Protein AF-A0A2G6DKZ5-F1 (afdb_monomer_lite)

Sequence (101 aa):
MQGDRVQFHYYRLWWPGNGTVFLGHGISQQTYQTERQYKNFDLAATLFQTPYNVPIPRSIWNHLGLWWVNKPAPINQWWIGLPSFLPVLIVLLFIYYLRCT

Radius of gyration: 17.28 Å; chains: 1; bounding box: 50×38×37 Å

pLDDT: mean 80.71, std 11.54, range [43.66, 97.31]

Foldseek 3Di:
DPFDWDWDKDWAWEDQPLQKIKTKIKIDTDRDDPPDDDDDDDPVCRHPPHDPDDDDDDDPCVNQQFDWDADDPDIGMTMTIDGPVVVVVVVVVVVVVVVVD

Secondary structure (DSSP, 8-state):
--PPEEEEEEEEEE--SSSEEEEEEEEEEEE--TT--PPP--HHHHHSPPPS-PPPP-SHHHHTT-EEEEE-TTS-EEEEEEETHHHHHHHHHHHHHHHH-

Structure (mmCIF, N/CA/C/O backbone):
data_AF-A0A2G6DKZ5-F1
#
_entry.id   AF-A0A2G6DKZ5-F1
#
loop_
_atom_site.group_PDB
_atom_site.id
_atom_site.type_symbol
_atom_site.label_atom_id
_atom_site.label_alt_id
_atom_site.label_comp_id
_atom_site.label_asym_id
_atom_site.label_entity_id
_atom_site.label_seq_id
_atom_site.pdbx_PDB_ins_code
_atom_site.Cartn_x
_atom_site.Cartn_y
_atom_site.Cartn_z
_atom_site.occupancy
_atom_site.B_iso_or_equiv
_atom_site.auth_seq_id
_atom_site.auth_comp_id
_atom_site.auth_asym_id
_atom_site.auth_atom_id
_atom_site.pdbx_PDB_model_num
ATOM 1 N N . MET A 1 1 ? -33.880 -1.479 18.261 1.00 43.66 1 MET A N 1
ATOM 2 C CA . MET A 1 1 ? -32.772 -2.450 18.161 1.00 43.66 1 MET A CA 1
ATOM 3 C C . MET A 1 1 ? -31.504 -1.650 17.913 1.00 43.66 1 MET A C 1
ATOM 5 O O . MET A 1 1 ? -31.399 -1.021 16.868 1.00 43.66 1 MET A O 1
ATOM 9 N N . GLN A 1 2 ? -30.624 -1.534 18.911 1.00 44.44 2 GLN A N 1
ATOM 10 C CA . GLN A 1 2 ? -29.299 -0.934 18.724 1.00 44.44 2 GLN A CA 1
ATOM 11 C C . GLN A 1 2 ? -28.543 -1.841 17.754 1.00 44.44 2 GLN A C 1
ATOM 13 O O . GLN A 1 2 ? -28.263 -2.981 18.089 1.00 44.44 2 GLN A O 1
ATOM 18 N N . GLY A 1 3 ? -28.355 -1.379 16.517 1.00 55.69 3 GLY A N 1
ATOM 19 C CA . GLY A 1 3 ? -27.752 -2.185 15.460 1.00 55.69 3 GLY A CA 1
ATOM 20 C C . GLY A 1 3 ? -26.331 -2.579 15.840 1.00 55.69 3 GLY A C 1
ATOM 21 O O . GLY A 1 3 ? -25.499 -1.702 16.091 1.00 55.69 3 GLY A O 1
ATOM 22 N N . ASP A 1 4 ? -26.074 -3.882 15.882 1.00 72.69 4 ASP A N 1
ATOM 23 C CA . ASP A 1 4 ? -24.755 -4.422 16.178 1.00 72.69 4 ASP A CA 1
ATOM 24 C C . ASP A 1 4 ? -23.730 -3.837 15.197 1.00 72.69 4 ASP A C 1
ATOM 26 O O . ASP A 1 4 ? -23.892 -3.873 13.972 1.00 72.69 4 ASP A O 1
ATOM 30 N N . ARG A 1 5 ? -22.679 -3.217 15.740 1.00 72.94 5 ARG A N 1
ATOM 31 C CA . ARG A 1 5 ? -21.543 -2.737 14.949 1.00 72.94 5 ARG A CA 1
ATOM 32 C C . ARG A 1 5 ? -20.561 -3.883 14.803 1.00 72.94 5 ARG A C 1
ATOM 34 O O . ARG A 1 5 ? -20.025 -4.366 15.796 1.00 72.94 5 ARG A O 1
ATOM 41 N N . VAL A 1 6 ? -20.283 -4.270 13.567 1.00 77.19 6 VAL A N 1
ATOM 42 C CA . VAL A 1 6 ? -19.259 -5.268 13.259 1.00 77.19 6 VAL A CA 1
ATOM 43 C C . VAL A 1 6 ? -17.957 -4.582 12.865 1.00 77.19 6 VAL A C 1
ATOM 45 O O . VAL A 1 6 ? -17.948 -3.530 12.216 1.00 77.19 6 VAL A O 1
ATOM 48 N N . GLN A 1 7 ? -16.839 -5.174 13.282 1.00 82.00 7 GLN A N 1
ATOM 49 C CA . GLN A 1 7 ? -15.509 -4.763 12.847 1.00 82.00 7 GLN A CA 1
ATOM 50 C C . GLN A 1 7 ? -15.188 -5.469 11.532 1.00 82.00 7 GLN A C 1
ATOM 52 O O . GLN A 1 7 ? -15.043 -6.688 11.488 1.00 82.00 7 GLN A O 1
ATOM 57 N N . PHE A 1 8 ? -15.095 -4.703 10.449 1.00 77.94 8 PHE A N 1
ATOM 58 C CA . PHE A 1 8 ? -14.703 -5.223 9.147 1.00 77.94 8 PHE A CA 1
ATOM 59 C C . PHE A 1 8 ? -13.206 -5.007 8.942 1.00 77.94 8 PHE A C 1
ATOM 61 O O . PHE A 1 8 ? -12.746 -3.870 8.811 1.00 77.94 8 PHE A O 1
ATOM 68 N N . HIS A 1 9 ? -12.463 -6.109 8.921 1.00 83.50 9 HIS A N 1
ATOM 69 C CA . HIS A 1 9 ? -11.036 -6.133 8.631 1.00 83.50 9 HIS A CA 1
ATOM 70 C C . HIS A 1 9 ? -10.825 -6.289 7.130 1.00 83.50 9 HIS A C 1
ATOM 72 O O . HIS A 1 9 ? -11.447 -7.143 6.500 1.00 83.50 9 HIS A O 1
ATOM 78 N N . TYR A 1 10 ? -9.933 -5.491 6.552 1.00 80.06 10 TYR A N 1
ATOM 79 C CA . TYR A 1 10 ? -9.589 -5.623 5.143 1.00 80.06 10 TYR A CA 1
ATOM 80 C C . TYR A 1 10 ? -8.102 -5.428 4.901 1.00 80.06 10 TYR A C 1
ATOM 82 O O . TYR A 1 10 ? -7.449 -4.608 5.545 1.00 80.06 10 TYR A O 1
ATOM 90 N N . TYR A 1 11 ? -7.609 -6.149 3.900 1.00 83.75 11 TYR A N 1
ATOM 91 C CA . TYR A 1 11 ? -6.303 -5.951 3.289 1.00 83.75 11 TYR A CA 1
ATOM 92 C C . TYR A 1 11 ? -6.520 -5.380 1.897 1.00 83.75 11 TYR A C 1
ATOM 94 O O . TYR A 1 11 ? -7.418 -5.816 1.173 1.00 83.75 11 TYR A O 1
ATOM 102 N N . ARG A 1 12 ? -5.735 -4.373 1.527 1.00 79.81 12 ARG A N 1
ATOM 103 C CA . ARG A 1 12 ? -5.910 -3.694 0.249 1.00 79.81 12 ARG A CA 1
ATOM 104 C C . ARG A 1 12 ? -4.566 -3.325 -0.358 1.00 79.81 12 ARG A C 1
ATOM 106 O O . ARG A 1 12 ? -3.691 -2.789 0.320 1.00 79.81 12 ARG A O 1
ATOM 113 N N . LEU A 1 13 ? -4.461 -3.574 -1.658 1.00 83.62 13 LEU A N 1
ATOM 114 C CA . LEU A 1 13 ? -3.474 -2.950 -2.524 1.00 83.62 13 LEU A CA 1
ATOM 115 C C . LEU A 1 13 ? -4.114 -1.718 -3.158 1.00 83.62 13 LEU A C 1
ATOM 117 O O . LEU A 1 13 ? -5.272 -1.750 -3.562 1.00 83.62 13 LEU A O 1
ATOM 121 N N . TRP A 1 14 ? -3.391 -0.614 -3.210 1.00 81.12 14 TRP A N 1
ATOM 122 C CA . TRP A 1 14 ? -3.935 0.652 -3.657 1.00 81.12 14 TRP A CA 1
ATOM 123 C C . TRP A 1 14 ? -2.902 1.433 -4.467 1.00 81.12 14 TRP A C 1
ATOM 125 O O . TRP A 1 14 ? -1.818 1.730 -3.978 1.00 81.12 14 TRP A O 1
ATOM 135 N N . TRP A 1 15 ? -3.242 1.793 -5.705 1.00 85.00 15 TRP A N 1
ATOM 136 C CA . TRP A 1 15 ? -2.351 2.534 -6.597 1.00 85.00 15 TRP A CA 1
ATOM 137 C C . TRP A 1 15 ? -2.967 3.886 -7.001 1.00 85.00 15 TRP A C 1
ATOM 139 O O . TRP A 1 15 ? -3.692 3.971 -7.986 1.00 85.00 15 TRP A O 1
ATOM 149 N N . PRO A 1 16 ? -2.693 4.975 -6.260 1.00 77.50 16 PRO A N 1
ATOM 150 C CA . PRO A 1 16 ? -3.292 6.290 -6.516 1.00 77.50 16 PRO A CA 1
ATOM 151 C C . PRO A 1 16 ? -2.734 7.049 -7.733 1.00 77.50 16 PRO A C 1
ATOM 153 O O . PRO A 1 16 ? -3.105 8.200 -7.937 1.00 77.50 16 PRO A O 1
ATOM 156 N N . GLY A 1 17 ? -1.815 6.466 -8.508 1.00 76.94 17 GLY A N 1
ATOM 157 C CA . GLY A 1 17 ? -1.212 7.126 -9.674 1.00 76.94 17 GLY A CA 1
ATOM 158 C C . GLY A 1 17 ? -0.165 8.206 -9.360 1.00 76.94 17 GLY A C 1
ATOM 159 O O . GLY A 1 17 ? 0.325 8.853 -10.275 1.00 76.94 17 GLY A O 1
ATOM 160 N N . ASN A 1 18 ? 0.239 8.387 -8.098 1.00 77.50 18 ASN A N 1
ATOM 161 C CA . ASN A 1 18 ? 1.260 9.367 -7.687 1.00 77.50 18 ASN A CA 1
ATOM 162 C C . ASN A 1 18 ? 2.697 8.800 -7.671 1.00 77.50 18 ASN A C 1
ATOM 164 O O . ASN A 1 18 ? 3.550 9.295 -6.939 1.00 77.50 18 ASN A O 1
ATOM 168 N N . GLY A 1 19 ? 2.951 7.725 -8.423 1.00 83.12 19 GLY A N 1
ATOM 169 C CA . GLY A 1 19 ? 4.239 7.025 -8.424 1.00 83.12 19 GLY A CA 1
ATOM 170 C C . GLY A 1 19 ? 4.428 6.004 -7.294 1.00 83.12 19 GLY A C 1
ATOM 171 O O . GLY A 1 19 ? 5.451 5.320 -7.285 1.00 83.12 19 GLY A O 1
ATOM 172 N N . THR A 1 20 ? 3.442 5.822 -6.412 1.00 88.31 20 THR A N 1
ATOM 173 C CA . THR A 1 20 ? 3.474 4.865 -5.292 1.00 88.31 20 THR A CA 1
ATOM 174 C C . THR A 1 20 ? 2.418 3.777 -5.445 1.00 88.31 20 THR A C 1
ATOM 176 O O . THR A 1 20 ? 1.293 4.054 -5.859 1.00 88.31 20 THR A O 1
ATOM 179 N N . VAL A 1 21 ? 2.742 2.559 -5.017 1.00 89.44 21 VAL A N 1
ATOM 180 C CA . VAL A 1 21 ? 1.778 1.495 -4.716 1.00 89.44 21 VAL A CA 1
ATOM 181 C C . VAL A 1 21 ? 1.733 1.298 -3.207 1.00 89.44 21 VAL A C 1
ATOM 183 O O . VAL A 1 21 ? 2.756 1.069 -2.571 1.00 89.44 21 VAL A O 1
ATOM 186 N N . PHE A 1 22 ? 0.544 1.390 -2.629 1.00 87.69 22 PHE A N 1
ATOM 187 C CA . PHE A 1 22 ? 0.294 1.170 -1.215 1.00 87.69 22 PHE A CA 1
ATOM 188 C C . PHE A 1 22 ? -0.211 -0.245 -0.967 1.00 87.69 22 PHE A C 1
ATOM 190 O O . PHE A 1 22 ? -1.113 -0.727 -1.648 1.00 87.69 22 PHE A O 1
ATOM 197 N N . LEU A 1 23 ? 0.321 -0.881 0.065 1.00 88.75 23 LEU A N 1
ATOM 198 C CA . LEU A 1 23 ? -0.199 -2.113 0.632 1.00 88.75 23 LEU A CA 1
ATOM 199 C C . LEU A 1 23 ? -0.537 -1.845 2.093 1.00 88.75 23 LEU A C 1
ATOM 201 O O . LEU A 1 23 ? 0.274 -1.275 2.823 1.00 88.75 23 LEU A O 1
ATOM 205 N N . GLY A 1 24 ? -1.730 -2.220 2.530 1.00 88.56 24 GLY A N 1
ATOM 206 C CA . GLY A 1 24 ? -2.130 -1.934 3.897 1.00 88.56 24 GLY A CA 1
ATOM 207 C C . GLY A 1 24 ? -3.301 -2.749 4.392 1.00 88.56 24 GLY A C 1
ATOM 208 O O . GLY A 1 24 ? -3.931 -3.514 3.656 1.00 88.56 24 GLY A O 1
ATOM 209 N N . HIS A 1 25 ? -3.581 -2.547 5.669 1.00 86.62 25 HIS A N 1
ATOM 210 C CA . HIS A 1 25 ? -4.690 -3.148 6.386 1.00 86.62 25 HIS A CA 1
ATOM 211 C C . HIS A 1 25 ? -5.453 -2.067 7.147 1.00 86.62 25 HIS A C 1
ATOM 213 O O . HIS A 1 25 ? -4.864 -1.112 7.659 1.00 86.62 25 HIS A O 1
ATOM 219 N N . GLY A 1 26 ? -6.769 -2.225 7.242 1.00 84.75 26 GLY A N 1
ATOM 220 C CA . GLY A 1 26 ? -7.619 -1.322 8.003 1.00 84.75 26 GLY A CA 1
ATOM 221 C C . GLY A 1 26 ? -8.797 -2.024 8.652 1.00 84.75 26 GLY A C 1
ATOM 222 O O . GLY A 1 26 ? -9.204 -3.106 8.227 1.00 84.75 26 GLY A O 1
ATOM 223 N N . ILE A 1 27 ? -9.351 -1.372 9.676 1.00 82.06 27 ILE A N 1
ATOM 224 C CA . ILE A 1 27 ? -10.540 -1.835 10.389 1.00 82.06 27 ILE A CA 1
ATOM 225 C C . ILE A 1 27 ? -11.624 -0.767 10.264 1.00 82.06 27 ILE A C 1
ATOM 227 O O . ILE A 1 27 ? -11.518 0.320 10.824 1.00 82.06 27 ILE A O 1
ATOM 231 N N 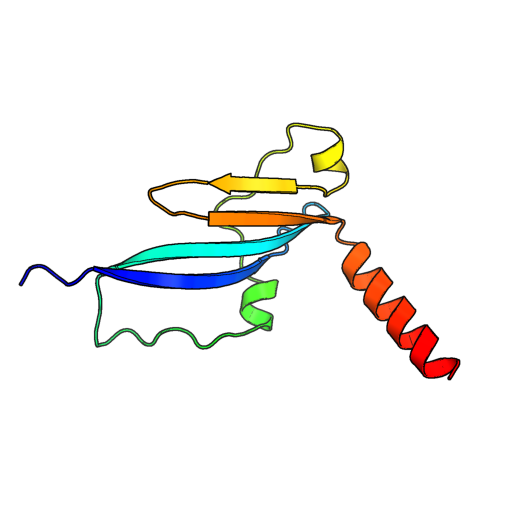. SER A 1 28 ? -12.704 -1.062 9.547 1.00 78.38 28 SER A N 1
ATOM 232 C CA . SER A 1 28 ? -13.864 -0.168 9.505 1.00 78.38 28 SER A CA 1
ATOM 233 C C . SER A 1 28 ? -14.980 -0.703 10.389 1.00 78.38 28 SER A C 1
ATOM 235 O O . SER A 1 28 ? -15.393 -1.850 10.228 1.00 78.38 28 SER A O 1
ATOM 237 N N . GLN A 1 29 ? -15.508 0.132 11.284 1.00 77.19 29 GLN A N 1
ATOM 238 C CA . GLN A 1 29 ? -16.760 -0.174 11.969 1.00 77.19 29 GLN A CA 1
ATOM 239 C C . GLN A 1 29 ? -17.919 0.089 11.015 1.00 77.19 29 GLN A C 1
ATOM 241 O O . GLN A 1 29 ? -18.079 1.203 10.515 1.00 77.19 29 GLN A O 1
ATOM 246 N N . GLN A 1 30 ? -18.717 -0.937 10.756 1.00 75.62 30 GLN A N 1
ATOM 247 C CA . GLN A 1 30 ? -19.905 -0.826 9.922 1.00 75.62 30 GLN A CA 1
ATOM 248 C C . GLN A 1 30 ? -21.102 -1.366 10.698 1.00 75.62 30 GLN A C 1
ATOM 250 O O . GLN A 1 30 ? -20.984 -2.336 11.447 1.00 75.62 30 GLN A O 1
ATOM 255 N N . THR A 1 31 ? -22.258 -0.724 10.544 1.00 77.94 31 THR A N 1
ATOM 256 C CA . THR A 1 31 ? -23.517 -1.270 11.058 1.00 77.94 31 THR A CA 1
ATOM 257 C C . THR A 1 31 ? -23.798 -2.579 10.328 1.00 77.94 31 THR A C 1
ATOM 259 O O . THR A 1 31 ? -23.773 -2.601 9.094 1.00 77.94 31 THR A O 1
ATOM 262 N N . TYR A 1 32 ? -24.031 -3.659 11.071 1.00 71.50 32 TYR A N 1
ATOM 263 C CA . TYR A 1 32 ? -24.368 -4.950 10.487 1.00 71.50 32 TYR A CA 1
ATOM 264 C C . TYR A 1 32 ? -25.695 -4.835 9.727 1.00 71.50 32 TYR A C 1
ATOM 266 O O . TYR A 1 32 ? -26.705 -4.400 10.280 1.00 71.50 32 TYR A O 1
ATOM 274 N N . GLN A 1 33 ? -25.674 -5.163 8.436 1.00 71.75 33 GLN A N 1
ATOM 275 C CA . GLN A 1 33 ? -26.844 -5.143 7.562 1.00 71.75 33 GLN A CA 1
ATOM 276 C C . GLN A 1 33 ? -26.968 -6.521 6.920 1.00 71.75 33 GLN A C 1
ATOM 278 O O . GLN A 1 33 ? -26.180 -6.860 6.040 1.00 71.75 33 GLN A O 1
ATOM 283 N N . THR A 1 34 ? -27.956 -7.303 7.354 1.00 67.06 34 THR A N 1
ATOM 284 C CA . THR A 1 34 ? -28.172 -8.693 6.914 1.00 67.06 34 THR A CA 1
ATOM 285 C C . THR A 1 34 ? -28.436 -8.808 5.407 1.00 67.06 34 THR A C 1
ATOM 287 O O . THR A 1 34 ? -28.138 -9.832 4.805 1.00 67.06 34 THR A O 1
ATOM 290 N N . GLU A 1 35 ? -28.947 -7.744 4.780 1.00 69.81 35 GLU A N 1
ATOM 291 C CA . GLU A 1 35 ? -29.257 -7.690 3.342 1.00 69.81 35 GLU A CA 1
ATOM 292 C C . GLU A 1 35 ? -28.082 -7.215 2.472 1.00 69.81 35 GLU A C 1
ATOM 294 O O . GLU A 1 35 ? -28.150 -7.253 1.242 1.00 69.81 35 GLU A O 1
ATOM 299 N N . ARG A 1 36 ? -26.984 -6.744 3.078 1.00 66.00 36 ARG A N 1
ATOM 300 C CA . ARG A 1 36 ? -25.866 -6.177 2.323 1.00 66.00 36 ARG A CA 1
ATOM 301 C C . ARG A 1 36 ? -24.946 -7.298 1.852 1.00 66.00 36 ARG A C 1
ATOM 303 O O . ARG A 1 36 ? -24.216 -7.889 2.642 1.00 66.00 36 ARG A O 1
ATOM 310 N N . GLN A 1 37 ? -24.932 -7.560 0.547 1.00 65.69 37 GLN A N 1
ATOM 311 C CA . GLN A 1 37 ? -23.922 -8.435 -0.045 1.00 65.69 37 GLN A CA 1
ATOM 312 C C . GLN A 1 37 ? -22.546 -7.774 0.084 1.00 65.69 37 GLN A C 1
ATOM 314 O O . GLN A 1 37 ? -22.254 -6.758 -0.555 1.00 65.69 37 GLN A O 1
ATOM 319 N N . TYR A 1 38 ? -21.699 -8.332 0.946 1.00 65.00 38 TYR A N 1
ATOM 320 C CA . TYR A 1 38 ? -20.305 -7.923 1.044 1.00 65.00 38 TYR A CA 1
ATOM 321 C C . TYR A 1 38 ? -19.604 -8.258 -0.270 1.00 65.00 38 TYR A C 1
ATOM 323 O O . TYR A 1 38 ? -19.715 -9.369 -0.788 1.00 65.00 38 TYR A O 1
ATOM 331 N N . LYS A 1 39 ? -18.911 -7.272 -0.842 1.00 63.34 39 LYS A N 1
ATOM 332 C CA . LYS A 1 39 ? -18.237 -7.448 -2.126 1.00 63.34 39 LYS A CA 1
ATOM 333 C C . LYS A 1 39 ? -17.118 -8.478 -1.950 1.00 63.34 39 LYS A C 1
ATOM 335 O O . LYS A 1 39 ? -16.219 -8.261 -1.137 1.00 63.34 39 LYS A O 1
ATOM 340 N N . ASN A 1 40 ? -17.175 -9.572 -2.708 1.00 67.44 40 ASN A N 1
ATOM 341 C CA . ASN A 1 40 ? -16.080 -10.538 -2.774 1.00 67.44 40 ASN A CA 1
ATOM 342 C C . ASN A 1 40 ? -14.783 -9.824 -3.182 1.00 67.44 40 ASN A C 1
ATOM 344 O O . ASN A 1 40 ? -14.818 -8.831 -3.916 1.00 67.44 40 ASN A O 1
ATOM 348 N N . PHE A 1 41 ? -13.648 -10.309 -2.674 1.00 63.81 41 PHE A N 1
ATOM 349 C CA . PHE A 1 41 ? -12.340 -9.744 -2.988 1.00 63.81 41 PHE A CA 1
ATOM 350 C C . PHE A 1 41 ? -12.098 -9.800 -4.502 1.00 63.81 41 PHE A C 1
ATOM 352 O O . PHE A 1 41 ? -11.951 -10.872 -5.080 1.00 63.81 41 PHE A O 1
ATOM 359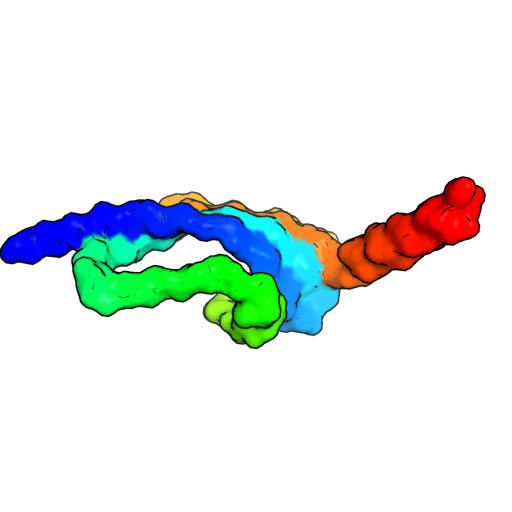 N N . ASP A 1 42 ? -12.082 -8.629 -5.133 1.00 68.25 42 ASP A N 1
ATOM 360 C CA . ASP A 1 42 ? -11.876 -8.454 -6.566 1.00 68.25 42 ASP A CA 1
ATOM 361 C C . ASP A 1 42 ? -10.589 -7.651 -6.768 1.00 68.25 42 ASP A C 1
ATOM 363 O O . ASP A 1 42 ? -10.512 -6.461 -6.436 1.00 68.25 42 ASP A O 1
ATOM 367 N N . LEU A 1 43 ? -9.562 -8.330 -7.284 1.00 65.56 43 LEU A N 1
ATOM 368 C CA . LEU A 1 43 ? -8.238 -7.763 -7.537 1.00 65.56 43 LEU A CA 1
ATOM 369 C C . LEU A 1 43 ? -8.291 -6.605 -8.538 1.00 65.56 43 LEU A C 1
ATOM 371 O O . LEU A 1 43 ? -7.627 -5.590 -8.329 1.00 65.56 43 LEU A O 1
ATOM 375 N N . ALA A 1 44 ? -9.105 -6.723 -9.590 1.00 69.19 44 ALA A N 1
ATOM 376 C CA . ALA A 1 44 ? -9.239 -5.683 -10.602 1.00 69.19 44 ALA A CA 1
ATOM 377 C C . ALA A 1 44 ? -9.939 -4.457 -10.007 1.00 69.19 44 ALA A C 1
ATOM 379 O O . ALA A 1 44 ? -9.420 -3.343 -10.089 1.00 69.19 44 ALA A O 1
ATOM 380 N N . ALA A 1 45 ? -11.059 -4.654 -9.307 1.00 67.44 45 ALA A N 1
ATOM 381 C CA . ALA A 1 45 ? -11.736 -3.553 -8.623 1.00 67.44 45 ALA A CA 1
ATOM 382 C C . ALA A 1 45 ? -10.856 -2.889 -7.552 1.00 67.44 45 ALA A C 1
ATOM 384 O O . ALA A 1 45 ? -11.028 -1.707 -7.270 1.00 67.44 45 ALA A O 1
ATOM 385 N N . THR A 1 46 ? -9.927 -3.634 -6.955 1.00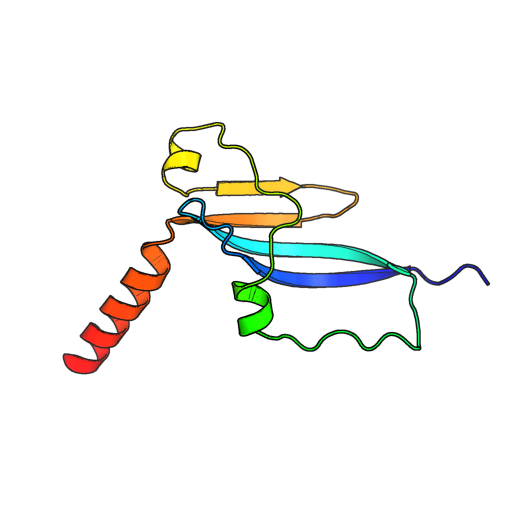 67.44 46 THR A N 1
ATOM 386 C CA . THR A 1 46 ? -8.971 -3.121 -5.967 1.00 67.44 46 THR A CA 1
ATOM 387 C C . THR A 1 46 ? -7.895 -2.244 -6.612 1.00 67.44 46 THR A C 1
ATOM 389 O O . THR A 1 46 ? -7.565 -1.189 -6.071 1.00 67.44 46 THR A O 1
ATOM 392 N N . LEU A 1 47 ? -7.402 -2.626 -7.794 1.00 68.25 47 LEU A N 1
ATOM 393 C CA . LEU A 1 47 ? -6.406 -1.861 -8.551 1.00 68.25 47 LEU A CA 1
ATOM 394 C C . LEU A 1 47 ? -6.967 -0.558 -9.135 1.00 68.25 47 LEU A C 1
ATOM 396 O O . LEU A 1 47 ? -6.284 0.462 -9.101 1.00 68.25 47 LEU A O 1
ATOM 400 N N . PHE A 1 48 ? -8.204 -0.581 -9.642 1.00 66.75 48 PHE A N 1
ATOM 401 C CA . PHE A 1 48 ? -8.821 0.560 -10.333 1.00 66.75 48 PHE A CA 1
ATOM 402 C C . PHE A 1 48 ? -9.730 1.421 -9.443 1.00 66.75 48 PHE A C 1
ATOM 404 O O . PHE A 1 48 ? -10.386 2.341 -9.932 1.00 66.75 48 PHE A O 1
ATOM 411 N N . GLN A 1 49 ? -9.802 1.144 -8.139 1.00 67.38 49 GLN A N 1
ATOM 412 C CA . GLN A 1 49 ? -10.610 1.948 -7.226 1.00 67.38 49 GLN A CA 1
ATOM 413 C C . GLN A 1 49 ? -9.989 3.323 -6.988 1.00 67.38 49 GLN A C 1
ATOM 415 O O . GLN A 1 49 ? -8.844 3.448 -6.549 1.00 67.38 49 GLN A O 1
ATOM 420 N N . THR A 1 50 ? -10.793 4.364 -7.198 1.00 63.44 50 THR A N 1
ATOM 421 C CA . THR A 1 50 ? -10.394 5.741 -6.928 1.00 63.44 50 THR A CA 1
ATOM 422 C C . THR A 1 50 ? -10.140 5.934 -5.432 1.00 63.44 50 THR A C 1
ATOM 424 O O . THR A 1 50 ? -10.982 5.568 -4.604 1.00 63.44 50 THR A O 1
ATOM 427 N N . PRO A 1 51 ? -8.996 6.513 -5.043 1.00 63.34 51 PRO A N 1
ATOM 428 C CA . PRO A 1 51 ? -8.723 6.776 -3.644 1.00 63.34 51 PRO A CA 1
ATOM 429 C C . PRO A 1 51 ? -9.666 7.768 -2.998 1.00 63.34 51 PRO A C 1
ATOM 431 O O . PRO A 1 51 ? -9.849 8.874 -3.490 1.00 63.34 51 PRO A O 1
ATOM 434 N N . TYR A 1 52 ? -10.137 7.413 -1.806 1.00 62.97 52 TYR A N 1
ATOM 435 C CA . TYR A 1 52 ? -10.908 8.324 -0.967 1.00 62.97 52 TYR A CA 1
ATOM 436 C C . TYR A 1 52 ? -10.034 9.391 -0.279 1.00 62.97 52 TYR A C 1
ATOM 438 O O . TYR A 1 52 ? -10.536 10.454 0.050 1.00 62.97 52 TYR A O 1
ATOM 446 N N . ASN A 1 53 ? -8.735 9.135 -0.050 1.00 71.06 53 ASN A N 1
ATOM 447 C CA . ASN A 1 53 ? -7.816 10.078 0.607 1.00 71.06 53 ASN A CA 1
ATOM 448 C C . ASN A 1 53 ? -6.351 9.798 0.229 1.00 71.06 53 ASN A C 1
ATOM 450 O O . ASN A 1 53 ? -5.680 9.006 0.894 1.00 71.06 53 ASN A O 1
ATOM 454 N N . VAL A 1 54 ? -5.847 10.447 -0.825 1.00 75.88 54 VAL A N 1
ATOM 455 C CA . VAL A 1 54 ? -4.424 10.370 -1.202 1.00 75.88 54 VAL A CA 1
ATOM 456 C C . VAL A 1 54 ? -3.585 11.152 -0.180 1.00 75.88 54 VAL A C 1
ATOM 458 O O . VAL A 1 54 ? -3.884 12.323 0.059 1.00 75.88 54 VAL A O 1
ATOM 461 N N . PRO A 1 55 ? -2.563 10.556 0.464 1.00 79.44 55 PRO A N 1
ATOM 462 C CA . PRO A 1 55 ? -1.711 11.291 1.385 1.00 79.44 55 PRO A CA 1
ATOM 463 C C . PRO A 1 55 ? -0.871 12.332 0.631 1.00 79.44 55 PRO A C 1
ATOM 465 O O . PRO A 1 55 ? -0.386 12.085 -0.473 1.00 79.44 55 PRO A O 1
ATOM 468 N N . ILE A 1 56 ? -0.704 13.506 1.242 1.00 85.94 56 ILE A N 1
ATOM 469 C CA . ILE A 1 56 ? 0.066 14.623 0.681 1.00 85.94 56 ILE A CA 1
ATOM 470 C C . ILE A 1 56 ? 1.553 14.426 1.030 1.00 85.94 56 ILE A C 1
ATOM 472 O O . ILE A 1 56 ? 1.846 14.160 2.201 1.00 85.94 56 ILE A O 1
ATOM 476 N N . PRO A 1 57 ? 2.491 14.543 0.067 1.00 87.75 57 PRO A N 1
ATOM 477 C CA . PRO A 1 57 ? 3.917 14.352 0.326 1.00 87.75 57 PRO A CA 1
ATOM 478 C C . PRO A 1 57 ? 4.440 15.373 1.336 1.00 87.75 57 PRO A C 1
ATOM 480 O O . PRO A 1 57 ? 4.144 16.561 1.229 1.00 87.75 57 PRO A O 1
ATOM 483 N N . ARG A 1 58 ? 5.222 14.914 2.319 1.00 88.94 58 ARG A N 1
ATOM 484 C CA . ARG A 1 58 ? 5.857 15.784 3.329 1.00 88.94 58 ARG A CA 1
ATOM 485 C C . ARG A 1 58 ? 7.377 15.647 3.381 1.00 88.94 58 ARG A C 1
ATOM 487 O O . ARG A 1 58 ? 8.028 16.351 4.142 1.00 88.94 58 ARG A O 1
ATOM 494 N N . SER A 1 59 ? 7.946 14.723 2.612 1.00 91.06 59 SER A N 1
ATOM 495 C CA . SER A 1 59 ? 9.376 14.417 2.613 1.00 91.06 59 SER A CA 1
ATOM 496 C C . SER A 1 59 ? 9.846 13.953 1.236 1.00 91.06 59 SER A C 1
ATOM 498 O O . SER A 1 59 ? 9.044 13.492 0.421 1.00 91.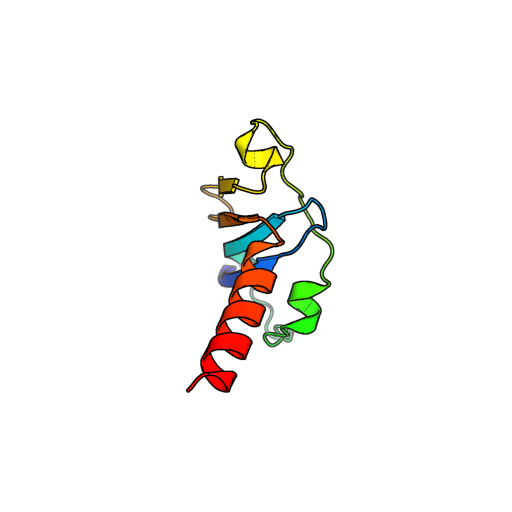06 59 SER A O 1
ATOM 500 N N . ILE A 1 60 ? 11.160 14.009 1.002 1.00 91.50 60 ILE A N 1
ATOM 501 C CA . ILE A 1 60 ? 11.803 13.481 -0.214 1.00 91.50 60 ILE A CA 1
ATOM 502 C C . ILE A 1 60 ? 11.489 11.988 -0.392 1.00 91.50 60 ILE A C 1
ATOM 504 O O . ILE A 1 60 ? 11.192 11.544 -1.495 1.00 91.50 60 ILE A O 1
ATOM 508 N N . TRP A 1 61 ? 11.450 11.222 0.700 1.00 91.19 61 TRP A N 1
ATOM 509 C CA . TRP A 1 61 ? 11.066 9.810 0.674 1.00 91.19 61 TRP A CA 1
ATOM 510 C C . TRP A 1 61 ? 9.657 9.593 0.115 1.00 91.19 61 TRP A C 1
ATOM 512 O O . TRP A 1 61 ? 9.450 8.689 -0.689 1.00 91.19 61 TRP A O 1
ATOM 522 N N . ASN A 1 62 ? 8.707 10.468 0.456 1.00 88.94 62 ASN A N 1
ATOM 523 C CA . ASN A 1 62 ? 7.351 10.395 -0.090 1.00 88.94 62 ASN A CA 1
ATOM 524 C C . ASN A 1 62 ? 7.317 10.692 -1.593 1.00 88.94 62 ASN A C 1
ATOM 526 O O . ASN A 1 62 ? 6.548 10.058 -2.314 1.00 88.94 62 ASN A O 1
ATOM 530 N N . HIS A 1 63 ? 8.173 11.600 -2.071 1.00 87.06 63 HIS A N 1
ATOM 531 C CA . HIS A 1 63 ? 8.344 11.853 -3.505 1.00 87.06 63 HIS A CA 1
ATOM 532 C C . HIS A 1 63 ? 8.977 10.669 -4.242 1.00 87.06 63 HIS A C 1
ATOM 534 O O . HIS A 1 63 ? 8.616 10.408 -5.384 1.00 87.06 63 HIS A O 1
ATOM 540 N N . LEU A 1 64 ? 9.862 9.916 -3.584 1.00 89.12 64 LEU A N 1
ATOM 541 C CA . LEU A 1 64 ? 10.418 8.669 -4.120 1.00 89.12 64 LEU A CA 1
ATOM 542 C C . LEU A 1 64 ? 9.427 7.496 -4.073 1.00 89.12 64 LEU A C 1
ATOM 544 O O . LEU A 1 64 ? 9.735 6.416 -4.564 1.00 89.12 64 LEU A O 1
ATOM 548 N N . GLY A 1 65 ? 8.243 7.692 -3.494 1.00 88.25 65 GLY A N 1
ATOM 549 C CA . GLY A 1 65 ? 7.216 6.665 -3.377 1.00 88.25 65 GLY A CA 1
ATOM 550 C C . GLY A 1 65 ? 7.356 5.767 -2.150 1.00 88.25 65 GLY A C 1
ATOM 551 O O . GLY A 1 65 ? 6.663 4.759 -2.048 1.00 88.25 65 GLY A O 1
ATOM 552 N N . LEU A 1 66 ? 8.200 6.138 -1.187 1.00 91.75 66 LEU A N 1
ATOM 553 C CA . LEU A 1 66 ? 8.310 5.462 0.101 1.00 91.75 66 LEU A CA 1
ATOM 554 C C . LEU A 1 66 ? 7.399 6.139 1.124 1.00 91.75 66 LEU A C 1
ATOM 556 O O . LEU A 1 66 ? 7.544 7.323 1.449 1.00 91.75 66 LEU A O 1
ATOM 560 N N . TRP A 1 67 ? 6.433 5.377 1.628 1.00 91.62 67 TRP A N 1
ATOM 561 C CA . TRP A 1 67 ? 5.454 5.888 2.578 1.00 91.62 67 TRP A CA 1
ATOM 562 C C . TRP A 1 67 ? 5.250 4.935 3.739 1.00 91.62 67 TRP A C 1
ATOM 564 O O . TRP A 1 67 ? 5.164 3.722 3.573 1.00 91.62 67 TRP A O 1
ATOM 574 N N . TRP A 1 68 ? 5.072 5.525 4.910 1.00 91.12 68 TRP A N 1
ATOM 575 C CA . TRP A 1 68 ? 4.535 4.857 6.078 1.00 91.12 68 TRP A CA 1
ATOM 576 C C . TRP A 1 68 ? 3.361 5.688 6.574 1.00 91.12 68 TRP A C 1
ATOM 578 O O . TRP A 1 68 ? 3.524 6.852 6.944 1.00 91.12 68 TRP A O 1
ATOM 588 N N . VAL A 1 69 ? 2.165 5.113 6.534 1.00 87.88 69 VAL A N 1
ATOM 589 C CA . VAL A 1 69 ? 0.952 5.757 7.030 1.00 87.88 69 VAL A CA 1
ATOM 590 C C . VAL A 1 69 ? 0.433 4.907 8.168 1.00 87.88 69 VAL A C 1
ATOM 592 O O . VAL A 1 69 ? 0.028 3.774 7.949 1.00 87.88 69 VAL A O 1
ATOM 595 N N . ASN A 1 70 ? 0.408 5.465 9.372 1.00 88.88 70 ASN A N 1
ATOM 596 C CA . ASN A 1 70 ? -0.237 4.850 10.521 1.00 88.88 70 ASN A CA 1
ATOM 597 C C . ASN A 1 70 ? -1.332 5.796 11.014 1.00 88.88 70 ASN A C 1
ATOM 599 O O . ASN A 1 70 ? -1.051 6.924 11.418 1.00 88.88 70 ASN A O 1
ATOM 603 N N . LYS A 1 71 ? -2.584 5.354 10.921 1.00 85.44 71 LYS A N 1
ATOM 604 C CA . LYS A 1 71 ? -3.753 6.068 11.423 1.00 85.44 71 LYS A CA 1
ATOM 605 C C . LYS A 1 71 ? -4.339 5.252 12.572 1.00 85.44 71 LYS A C 1
ATOM 607 O O . LYS A 1 71 ? -5.104 4.322 12.301 1.00 85.44 71 LYS A O 1
ATOM 612 N N . PRO A 1 72 ? -4.003 5.580 13.832 1.00 80.19 72 PRO A N 1
ATOM 613 C CA . PRO A 1 72 ? -4.647 4.957 14.982 1.00 80.19 72 PRO A CA 1
ATOM 614 C C . PRO A 1 72 ? -6.147 5.307 15.029 1.00 80.19 72 PRO A C 1
ATOM 616 O O . PRO A 1 72 ? -6.661 6.003 14.152 1.00 80.19 72 PRO A O 1
ATOM 619 N N . ALA A 1 73 ? -6.862 4.761 16.018 1.00 73.06 73 ALA A N 1
ATOM 620 C CA . ALA A 1 73 ? -8.311 4.896 16.224 1.00 73.06 73 ALA A CA 1
ATOM 621 C C . ALA A 1 73 ? -8.902 6.266 15.793 1.00 73.06 73 ALA A C 1
ATOM 623 O O . ALA A 1 73 ? -8.273 7.300 16.018 1.00 73.06 73 ALA A O 1
ATOM 624 N N . PRO A 1 74 ? -10.116 6.303 15.201 1.00 66.56 74 PRO A N 1
ATOM 625 C CA . PRO A 1 74 ? -11.149 5.258 15.248 1.00 66.56 74 PRO A CA 1
ATOM 626 C C . PRO A 1 74 ? -11.148 4.248 14.084 1.00 66.56 74 PRO A C 1
ATOM 628 O O . PRO A 1 74 ? -11.888 3.274 14.146 1.00 66.56 74 PRO A O 1
ATOM 631 N N . ILE A 1 75 ? -10.335 4.451 13.039 1.00 71.31 75 ILE A N 1
ATOM 632 C CA . ILE A 1 75 ? -10.367 3.632 11.804 1.00 71.31 75 ILE A CA 1
ATOM 633 C C . ILE A 1 75 ? -9.207 2.606 11.751 1.00 71.31 75 ILE A C 1
ATOM 635 O O . ILE A 1 75 ? -9.170 1.760 10.869 1.00 71.31 75 ILE A O 1
ATOM 639 N N . ASN A 1 76 ? -8.257 2.673 12.694 1.00 82.06 76 ASN A N 1
ATOM 640 C CA . ASN A 1 76 ? -7.102 1.772 12.850 1.00 82.06 76 ASN A CA 1
ATOM 641 C C . ASN A 1 76 ? -6.567 1.186 11.524 1.00 82.06 76 ASN A C 1
ATOM 643 O O . ASN A 1 76 ? -6.861 0.044 11.161 1.00 82.06 76 ASN A O 1
ATOM 647 N N . GLN A 1 77 ? -5.826 2.002 10.774 1.00 87.75 77 GLN A N 1
ATOM 648 C CA . GLN A 1 77 ? -5.294 1.649 9.458 1.00 87.75 77 GLN A CA 1
ATOM 649 C C . GLN A 1 77 ? -3.784 1.827 9.422 1.00 87.75 77 GLN A C 1
ATOM 651 O O . GLN A 1 77 ? -3.267 2.839 9.896 1.00 87.75 77 GLN A O 1
ATOM 656 N N . TRP A 1 78 ? -3.092 0.914 8.753 1.00 90.06 78 TRP A N 1
ATOM 657 C CA . TRP A 1 78 ? -1.690 1.088 8.408 1.00 90.06 78 TRP A CA 1
ATOM 658 C C . TRP A 1 78 ? -1.461 0.802 6.926 1.00 90.06 78 TRP A C 1
ATOM 660 O O . TRP A 1 78 ? -2.091 -0.083 6.348 1.00 90.06 78 TRP A O 1
ATOM 670 N N . TRP A 1 79 ? -0.565 1.572 6.315 1.00 89.62 79 TRP A N 1
ATOM 671 C CA . TRP A 1 79 ? -0.186 1.438 4.915 1.00 89.62 79 TRP A CA 1
ATOM 672 C C . TRP A 1 79 ? 1.313 1.616 4.742 1.00 89.62 79 TRP A C 1
ATOM 674 O O . TRP A 1 79 ? 1.918 2.524 5.316 1.00 89.62 79 TRP A O 1
ATOM 684 N N . ILE A 1 80 ? 1.875 0.788 3.874 1.00 91.38 80 ILE A N 1
ATOM 685 C CA . ILE A 1 80 ? 3.240 0.884 3.378 1.00 91.38 80 ILE A CA 1
ATOM 686 C C . ILE A 1 80 ? 3.146 1.266 1.909 1.00 91.38 80 ILE A C 1
ATOM 688 O O . ILE A 1 80 ? 2.517 0.557 1.128 1.00 91.38 80 ILE A O 1
ATOM 692 N N . GLY A 1 81 ? 3.739 2.394 1.539 1.00 91.44 81 GLY A N 1
ATOM 693 C CA . GLY A 1 81 ? 3.910 2.785 0.146 1.00 91.44 81 GLY A CA 1
ATOM 694 C C . GLY A 1 81 ? 5.281 2.369 -0.351 1.00 91.44 81 GLY A C 1
ATOM 695 O O . GLY A 1 81 ? 6.288 2.641 0.306 1.00 91.44 81 GLY A O 1
ATOM 696 N N . LEU A 1 82 ? 5.293 1.726 -1.510 1.00 92.62 82 LEU A N 1
ATOM 697 C CA . LEU A 1 82 ? 6.486 1.371 -2.255 1.00 92.62 82 LEU A CA 1
ATOM 698 C C . LEU A 1 82 ? 6.487 2.099 -3.603 1.00 92.62 82 LEU A C 1
ATOM 700 O O . LEU A 1 82 ? 5.415 2.326 -4.176 1.00 92.62 82 LEU A O 1
ATOM 704 N N . PRO A 1 83 ? 7.668 2.413 -4.159 1.00 92.62 83 PRO A N 1
ATOM 705 C CA . PRO A 1 83 ? 7.758 2.971 -5.497 1.00 92.62 83 PRO A CA 1
ATOM 706 C C . PRO A 1 83 ? 7.080 2.051 -6.520 1.00 92.62 83 PRO A C 1
ATOM 708 O O . PRO A 1 83 ? 7.295 0.840 -6.529 1.00 92.62 83 PRO A O 1
ATOM 711 N N . SER A 1 84 ? 6.267 2.621 -7.405 1.00 88.12 84 SER A N 1
ATOM 712 C CA . SER A 1 84 ? 5.452 1.866 -8.371 1.00 88.12 84 SER A CA 1
ATOM 713 C C . SER A 1 84 ? 6.256 1.065 -9.399 1.00 88.12 84 SER A C 1
ATOM 715 O O . SER A 1 84 ? 5.745 0.091 -9.946 1.00 88.12 84 SER A O 1
ATOM 717 N N . PHE A 1 85 ? 7.526 1.409 -9.628 1.00 89.44 85 PHE A N 1
ATOM 718 C CA . PHE A 1 85 ? 8.415 0.607 -10.472 1.00 89.44 85 PHE A CA 1
ATOM 719 C C . PHE A 1 85 ? 8.825 -0.716 -9.810 1.00 89.44 85 PHE A C 1
ATOM 721 O O . PHE A 1 85 ? 9.230 -1.643 -10.504 1.00 89.44 85 PHE A O 1
ATOM 728 N N . LEU A 1 86 ? 8.732 -0.825 -8.482 1.00 91.06 86 LEU A N 1
ATOM 729 C CA . LEU A 1 86 ? 9.265 -1.953 -7.721 1.00 91.06 86 LEU A CA 1
ATOM 730 C C . LEU A 1 86 ? 8.467 -3.249 -7.978 1.00 91.06 86 LEU A C 1
ATOM 732 O O . LEU A 1 86 ? 9.095 -4.250 -8.321 1.00 91.06 86 LEU A O 1
ATOM 736 N N . PRO A 1 87 ? 7.115 -3.263 -7.948 1.00 85.50 87 PRO A N 1
ATOM 737 C CA . PRO A 1 87 ? 6.341 -4.437 -8.362 1.00 85.50 87 PRO A CA 1
ATOM 738 C C . PRO A 1 87 ? 6.618 -4.863 -9.809 1.00 85.50 87 PRO A C 1
ATOM 740 O O . PRO A 1 87 ? 6.756 -6.052 -10.083 1.00 85.50 87 PRO A O 1
ATOM 743 N N . VAL A 1 88 ? 6.750 -3.900 -10.728 1.00 88.56 88 VAL A N 1
ATOM 744 C CA . VAL A 1 88 ? 7.063 -4.178 -12.140 1.00 88.56 88 VAL A CA 1
ATOM 745 C C . VAL A 1 88 ? 8.442 -4.826 -12.263 1.00 88.56 88 VAL A C 1
ATOM 747 O O . VAL A 1 88 ? 8.587 -5.844 -12.934 1.00 88.56 88 VAL A O 1
ATOM 750 N N . LEU A 1 89 ? 9.440 -4.280 -11.566 1.00 94.06 89 LEU A N 1
ATOM 751 C CA . LEU A 1 89 ? 10.796 -4.816 -11.537 1.00 94.06 89 LEU A CA 1
ATOM 752 C C . LEU A 1 89 ? 10.824 -6.250 -10.994 1.00 94.06 89 LEU A C 1
ATOM 754 O O . LEU A 1 89 ? 11.474 -7.102 -11.589 1.00 94.06 89 LEU A O 1
ATOM 758 N N . ILE A 1 90 ? 10.087 -6.536 -9.914 1.00 92.69 90 ILE A N 1
ATOM 759 C CA . ILE A 1 90 ? 9.980 -7.891 -9.351 1.00 92.69 90 ILE A CA 1
ATOM 760 C C . ILE A 1 90 ? 9.413 -8.865 -10.388 1.00 92.69 90 ILE A C 1
ATOM 762 O O . ILE A 1 90 ? 9.973 -9.943 -10.572 1.00 92.69 90 ILE A O 1
ATOM 766 N N . VAL A 1 91 ? 8.338 -8.492 -11.089 1.00 92.69 91 VAL A N 1
ATOM 767 C CA . VAL A 1 91 ? 7.734 -9.348 -12.124 1.00 92.69 91 VAL A CA 1
ATOM 768 C C . VAL A 1 91 ? 8.719 -9.612 -13.263 1.00 92.69 91 VAL A C 1
ATOM 770 O O . VAL A 1 91 ? 8.859 -10.753 -13.696 1.00 92.69 91 VAL A O 1
ATOM 773 N N . LEU A 1 92 ? 9.447 -8.590 -13.722 1.00 95.56 92 LEU A N 1
ATOM 774 C CA . LEU A 1 92 ? 10.452 -8.749 -14.776 1.00 95.56 92 LEU A CA 1
ATOM 775 C C . LEU A 1 92 ? 11.610 -9.653 -14.342 1.00 95.56 92 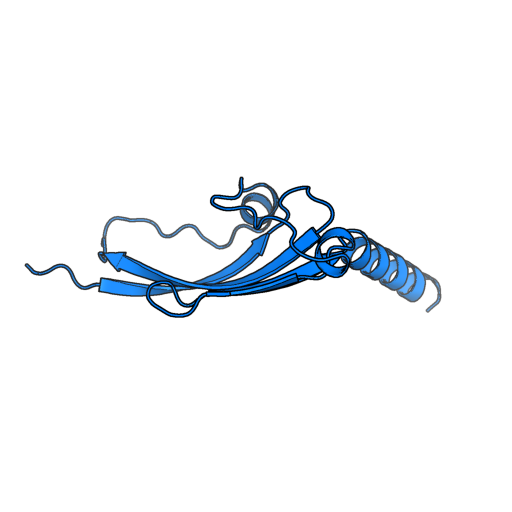LEU A C 1
ATOM 777 O O . LEU A 1 92 ? 12.001 -10.542 -15.096 1.00 95.56 92 LEU A O 1
ATOM 781 N N . LEU A 1 93 ? 12.128 -9.466 -13.125 1.00 96.38 93 LEU A N 1
ATOM 782 C CA . LEU A 1 93 ? 13.185 -10.311 -12.564 1.00 96.38 93 LEU A CA 1
ATOM 783 C C . LEU A 1 93 ? 12.720 -11.758 -12.387 1.00 96.38 93 LEU A C 1
ATOM 785 O O . LEU A 1 93 ? 13.478 -12.681 -12.671 1.00 96.38 93 LEU A O 1
ATOM 789 N N . PHE A 1 94 ? 11.471 -11.963 -11.970 1.00 96.38 94 PHE A N 1
ATOM 790 C CA . PHE A 1 94 ? 10.882 -13.290 -11.840 1.00 96.38 94 PHE A CA 1
ATOM 791 C C . PHE A 1 94 ? 10.755 -13.993 -13.199 1.00 96.38 94 PHE A C 1
ATOM 793 O O . PHE A 1 94 ? 11.158 -15.145 -13.335 1.00 96.38 94 PHE A O 1
ATOM 800 N N . ILE A 1 95 ? 10.273 -13.291 -14.230 1.00 96.62 95 ILE A N 1
ATOM 801 C CA . ILE A 1 95 ? 10.212 -13.822 -15.601 1.00 96.62 95 ILE A CA 1
ATOM 802 C C . ILE A 1 95 ? 11.615 -14.146 -16.122 1.00 96.62 95 ILE A C 1
ATOM 804 O O . ILE A 1 95 ? 11.810 -15.186 -16.748 1.00 96.62 95 ILE A O 1
ATOM 808 N N . TYR A 1 96 ? 12.589 -13.270 -15.872 1.00 97.19 96 TYR A N 1
ATOM 809 C CA . TYR A 1 96 ? 13.980 -13.504 -16.249 1.00 97.19 96 TYR A CA 1
ATOM 810 C C . TYR A 1 96 ? 14.536 -14.766 -15.577 1.00 97.19 96 TYR A C 1
ATOM 812 O O . TYR A 1 96 ? 15.062 -15.638 -16.262 1.00 97.19 96 TYR A O 1
ATOM 820 N N . TYR A 1 97 ? 14.341 -14.908 -14.263 1.00 97.31 97 TYR A N 1
ATOM 821 C CA . TYR A 1 97 ? 14.761 -16.085 -13.505 1.00 97.31 97 TYR A CA 1
ATOM 822 C C . TYR A 1 97 ? 14.169 -17.380 -14.079 1.00 97.31 97 TYR A C 1
ATOM 824 O O . TYR A 1 97 ? 14.910 -18.319 -14.358 1.00 97.31 97 TYR A O 1
ATOM 832 N N . LEU A 1 98 ? 12.861 -17.400 -14.357 1.00 96.94 98 LEU A N 1
ATOM 833 C CA . LEU A 1 98 ? 12.183 -18.556 -14.955 1.00 96.94 98 LEU A CA 1
ATOM 834 C C . LEU A 1 98 ? 12.665 -18.907 -16.369 1.00 96.94 98 LEU A C 1
ATOM 836 O O . LEU A 1 98 ? 12.437 -20.022 -16.817 1.00 96.94 98 LEU A O 1
ATOM 840 N N . ARG A 1 99 ? 13.273 -17.965 -17.098 1.00 94.94 99 ARG A N 1
ATOM 841 C CA . ARG A 1 99 ? 13.836 -18.222 -18.434 1.00 94.94 99 ARG A CA 1
ATOM 842 C C . ARG A 1 99 ? 15.286 -18.690 -18.399 1.00 94.94 99 ARG A C 1
ATOM 844 O O . ARG A 1 99 ? 15.739 -19.287 -19.369 1.00 94.94 99 ARG A O 1
ATOM 851 N N . CYS A 1 100 ? 16.019 -18.358 -17.341 1.00 90.31 100 CYS A N 1
ATOM 852 C CA . CYS A 1 100 ? 17.424 -18.730 -17.176 1.00 90.31 100 CYS A CA 1
ATOM 853 C C . CYS A 1 100 ? 17.623 -20.046 -16.413 1.00 90.31 100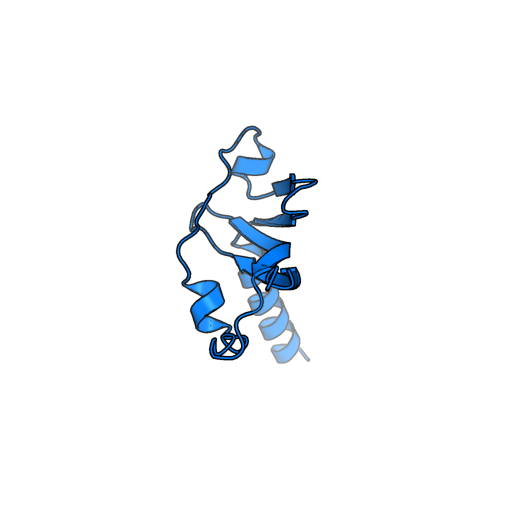 CYS A C 1
ATOM 855 O O . CYS A 1 100 ? 18.757 -20.519 -16.350 1.00 90.31 100 CYS A O 1
ATOM 857 N N . THR A 1 101 ? 16.557 -20.599 -15.833 1.00 81.38 101 THR A N 1
ATOM 858 C CA . THR A 1 101 ? 16.545 -21.902 -15.151 1.00 81.38 101 THR A CA 1
ATOM 859 C C . THR A 1 101 ? 15.890 -22.935 -16.055 1.00 81.38 101 THR A C 1
ATOM 861 O O . THR A 1 101 ? 16.407 -24.070 -16.113 1.00 81.38 101 THR A O 1
#